Protein AF-A0AAD9PK17-F1 (afdb_monomer)

Organism: NCBI:txid323732

pLDDT: mean 75.95, std 15.43, range [37.47, 93.69]

Sequence (134 aa):
MFKCADKTPYRIPAGTLHLNLNRKNRIVNYQDAITQYRIMLSQSGIEKIANERPERHYPAHHYKRIMKQRMPFLIAENRREAWDRRHTEIKEENKIEKVTSRHLPNILKAVDYYEAWLNNFNETSNKETISDKA

Solvent-accessible surface area (backbone atoms only — not comparable to full-atom values): 8503 Å² total; per-residue (Å²): 134,85,79,78,71,82,78,72,77,86,70,72,75,91,72,79,88,78,84,78,73,92,79,52,104,74,60,88,48,74,68,42,48,51,53,53,49,50,52,50,41,64,71,66,43,53,58,57,57,62,69,71,46,76,78,81,84,70,61,72,68,56,57,53,49,54,50,62,67,45,47,63,57,54,52,52,50,53,50,49,51,53,50,50,45,72,76,67,55,79,53,74,81,75,36,74,92,63,64,49,84,84,50,48,66,62,52,53,53,51,50,55,53,50,52,53,49,52,52,52,51,53,53,53,58,55,50,53,66,51,62,82,72,110

Radius of gyration: 29.73 Å; Cα contacts (8 Å, |Δi|>4): 18; chains: 1; bounding box: 45×62×75 Å

Foldseek 3Di:
DDPDDDPPPPPDPPDDDDDDPPDDPQPPDPVSSVVVVVVVCVVVCVVVVVVPDDDPDDPPVVVVVVCVVCVVVVVVVVVVVVVCCVVVPDDPCNDPVNDDPVCVVVVVVVVVVVVVVVVVVVVVVVVVVVVVVD

Mean predicted aligned error: 17.75 Å

Structure (mmCIF, N/CA/C/O backbone):
data_AF-A0AAD9PK17-F1
#
_entry.id   AF-A0AAD9PK17-F1
#
loop_
_atom_site.group_PDB
_atom_site.id
_atom_site.type_symbol
_atom_site.label_atom_id
_atom_site.label_alt_id
_atom_site.label_comp_id
_atom_site.label_asym_id
_atom_site.label_entity_id
_atom_site.label_seq_id
_atom_site.pdbx_PDB_ins_code
_atom_site.Cartn_x
_atom_site.Cartn_y
_atom_site.Cartn_z
_atom_site.occupancy
_atom_site.B_iso_or_equiv
_atom_site.auth_seq_id
_atom_site.auth_comp_id
_atom_site.auth_asym_id
_atom_site.auth_atom_id
_atom_site.pdbx_PDB_model_num
ATOM 1 N N . MET A 1 1 ? 22.684 22.878 -36.195 1.00 37.47 1 MET A N 1
ATOM 2 C CA . MET A 1 1 ? 22.678 21.532 -36.810 1.00 37.47 1 MET A CA 1
ATOM 3 C C . MET A 1 1 ? 23.003 20.530 -35.705 1.00 37.47 1 MET A C 1
ATOM 5 O O . MET A 1 1 ? 24.156 20.435 -35.304 1.00 37.47 1 MET A O 1
ATOM 9 N N . PHE A 1 2 ? 21.995 19.900 -35.096 1.00 39.81 2 PHE A N 1
ATOM 10 C CA . PHE A 1 2 ? 22.222 18.941 -34.008 1.00 39.81 2 PHE A CA 1
ATOM 11 C C . PHE A 1 2 ? 22.669 17.614 -34.619 1.00 39.81 2 PHE A C 1
ATOM 13 O O . PHE A 1 2 ? 21.915 16.995 -35.366 1.00 39.81 2 PHE A O 1
ATOM 20 N N . LYS A 1 3 ? 23.913 17.209 -34.348 1.00 38.06 3 LYS A N 1
ATOM 21 C CA . LYS A 1 3 ? 24.418 15.897 -34.753 1.00 38.06 3 LYS A CA 1
ATOM 22 C C . LYS A 1 3 ? 23.653 14.836 -33.962 1.00 38.06 3 LYS A C 1
ATOM 24 O O . LYS A 1 3 ? 23.787 14.752 -32.744 1.00 38.06 3 LYS A O 1
ATOM 29 N N . CYS A 1 4 ? 22.824 14.062 -34.654 1.00 43.38 4 CYS A N 1
ATOM 30 C CA . CYS A 1 4 ? 22.235 12.844 -34.119 1.00 43.38 4 CYS A CA 1
ATOM 31 C C . CYS A 1 4 ? 23.382 11.878 -33.816 1.00 43.38 4 CYS A C 1
ATOM 33 O O . CYS A 1 4 ? 23.972 11.332 -34.742 1.00 43.38 4 CYS A O 1
ATOM 35 N N . ALA A 1 5 ? 23.730 11.722 -32.538 1.00 45.88 5 ALA A N 1
ATOM 36 C CA . ALA A 1 5 ? 24.659 10.689 -32.106 1.00 45.88 5 ALA A CA 1
ATOM 37 C C . ALA A 1 5 ? 24.126 9.322 -32.551 1.00 45.88 5 ALA A C 1
ATOM 39 O O . ALA A 1 5 ? 22.931 9.039 -32.396 1.00 45.88 5 ALA A O 1
ATOM 40 N N . ASP A 1 6 ? 25.016 8.519 -33.128 1.00 42.94 6 ASP A N 1
ATOM 41 C CA . ASP A 1 6 ? 24.747 7.174 -33.612 1.00 42.94 6 ASP A CA 1
ATOM 42 C C . ASP A 1 6 ? 23.984 6.376 -32.557 1.00 42.94 6 ASP A C 1
ATOM 44 O O . ASP A 1 6 ? 24.472 6.082 -31.464 1.00 42.94 6 ASP A O 1
ATOM 48 N N . LYS A 1 7 ? 22.730 6.054 -32.880 1.00 45.00 7 LYS A N 1
ATOM 49 C CA . LYS A 1 7 ? 21.889 5.183 -32.069 1.00 45.00 7 LYS A CA 1
ATOM 50 C C . LYS A 1 7 ? 22.406 3.764 -32.250 1.00 45.00 7 LYS A C 1
ATOM 52 O O . LYS A 1 7 ? 21.832 3.002 -33.022 1.00 45.00 7 LYS A O 1
ATOM 57 N N . THR A 1 8 ? 23.449 3.381 -31.523 1.00 47.91 8 THR A N 1
ATOM 58 C CA . THR A 1 8 ? 23.593 1.969 -31.180 1.00 47.91 8 THR A CA 1
ATOM 59 C C . THR A 1 8 ? 22.326 1.599 -30.404 1.00 47.91 8 THR A C 1
ATOM 61 O O . THR A 1 8 ? 22.031 2.202 -29.364 1.00 47.91 8 THR A O 1
ATOM 64 N N . PRO A 1 9 ? 21.474 0.686 -30.906 1.00 44.84 9 PRO A N 1
ATOM 65 C CA . PRO A 1 9 ? 20.417 0.170 -30.068 1.00 44.84 9 PRO A CA 1
ATOM 66 C C . PRO A 1 9 ? 21.139 -0.629 -28.991 1.00 44.84 9 PRO A C 1
ATOM 68 O O . PRO A 1 9 ? 21.621 -1.727 -29.253 1.00 44.84 9 PRO A O 1
ATOM 71 N N . TYR A 1 10 ? 21.256 -0.063 -27.790 1.00 51.47 10 TYR A N 1
ATOM 72 C CA . TYR A 1 10 ? 21.616 -0.804 -26.588 1.00 51.47 10 TYR A CA 1
ATOM 73 C C . TYR A 1 10 ? 20.542 -1.883 -26.386 1.00 51.47 10 TYR A C 1
ATOM 75 O O . TYR A 1 10 ? 19.539 -1.686 -25.693 1.00 51.47 10 TYR A O 1
ATOM 83 N N . ARG A 1 11 ? 20.684 -2.996 -27.107 1.00 46.78 11 ARG A N 1
ATOM 84 C CA . ARG A 1 11 ? 19.829 -4.167 -27.023 1.00 46.78 11 ARG A CA 1
ATOM 85 C C . ARG A 1 11 ? 20.370 -4.954 -25.847 1.00 46.78 11 ARG A C 1
ATOM 87 O O . ARG A 1 11 ? 21.409 -5.595 -25.949 1.00 46.78 11 ARG A O 1
ATOM 94 N N . ILE A 1 12 ? 19.683 -4.834 -24.717 1.00 53.91 12 ILE A N 1
ATOM 95 C CA . ILE A 1 12 ? 19.948 -5.671 -23.551 1.00 53.91 12 ILE A CA 1
ATOM 96 C C . ILE A 1 12 ? 19.823 -7.118 -24.054 1.00 53.91 12 ILE A C 1
ATOM 98 O O . ILE A 1 12 ? 18.799 -7.428 -24.679 1.00 53.91 12 ILE A O 1
ATOM 102 N N . PRO A 1 13 ? 20.820 -7.998 -23.857 1.00 53.28 13 PRO A N 1
ATOM 103 C CA . PRO A 1 13 ? 20.558 -9.418 -24.008 1.00 53.28 13 PRO A CA 1
ATOM 104 C C . PRO A 1 13 ? 19.383 -9.723 -23.079 1.00 53.28 13 PRO A C 1
ATOM 106 O O . PRO A 1 13 ? 19.427 -9.369 -21.904 1.00 53.28 13 PRO A O 1
ATOM 109 N N . ALA A 1 14 ? 18.295 -10.276 -23.612 1.00 53.78 14 ALA A N 1
ATOM 110 C CA . ALA A 1 14 ? 17.113 -10.640 -22.836 1.00 53.78 14 ALA A CA 1
ATOM 111 C C . ALA A 1 14 ? 17.456 -11.833 -21.923 1.00 53.78 14 ALA A C 1
ATOM 113 O O . ALA A 1 14 ? 17.022 -12.955 -22.145 1.00 53.78 14 ALA A O 1
ATOM 114 N N . GLY A 1 15 ? 18.340 -11.605 -20.956 1.00 58.25 15 GLY A N 1
ATOM 115 C CA . GLY A 1 15 ? 18.777 -12.565 -19.967 1.00 58.25 15 GLY A CA 1
ATOM 116 C C . GLY A 1 15 ? 17.899 -12.394 -18.747 1.00 58.25 15 GLY A C 1
ATOM 117 O O . GLY A 1 15 ? 18.120 -11.499 -17.934 1.00 58.25 15 GLY A O 1
ATOM 118 N N . THR A 1 16 ? 16.879 -13.231 -18.629 1.00 65.56 16 THR A N 1
ATOM 119 C CA . THR A 1 16 ? 16.136 -13.365 -17.381 1.00 65.56 16 THR A CA 1
ATOM 120 C C . THR A 1 16 ? 16.993 -14.181 -16.416 1.00 65.56 16 THR A C 1
ATOM 122 O O . THR A 1 16 ? 17.406 -15.297 -16.733 1.00 65.56 16 THR A O 1
ATOM 125 N N . LEU A 1 17 ? 17.303 -13.625 -15.242 1.00 69.56 17 LEU A N 1
ATOM 126 C CA . LEU A 1 17 ? 17.975 -14.382 -14.188 1.00 69.56 17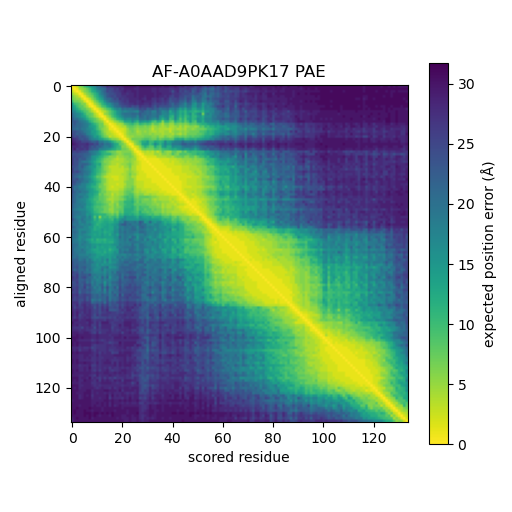 LEU A CA 1
ATOM 127 C C . LEU A 1 17 ? 16.965 -15.334 -13.550 1.00 69.56 17 LEU A C 1
ATOM 129 O O . LEU A 1 17 ? 16.009 -14.901 -12.910 1.00 69.56 17 LEU A O 1
ATOM 133 N N . HIS A 1 18 ? 17.191 -16.634 -13.712 1.00 74.25 18 HIS A N 1
ATOM 134 C CA . HIS A 1 18 ? 16.393 -17.669 -13.068 1.00 74.25 18 HIS A CA 1
ATOM 135 C C . HIS A 1 18 ? 17.179 -18.280 -11.908 1.00 74.25 18 HIS A C 1
ATOM 137 O O . HIS A 1 18 ? 18.221 -18.907 -12.108 1.00 74.25 18 HIS A O 1
ATOM 143 N N . LEU A 1 19 ? 16.671 -18.111 -10.686 1.00 75.88 19 LEU A N 1
ATOM 144 C CA . LEU A 1 19 ? 17.198 -18.803 -9.515 1.00 75.88 19 LEU A CA 1
ATOM 145 C C . LEU A 1 19 ? 16.533 -20.181 -9.417 1.00 75.88 19 LEU A C 1
ATOM 147 O O . LEU A 1 19 ? 15.361 -20.296 -9.067 1.00 75.88 19 LEU A O 1
ATOM 151 N N . ASN A 1 20 ? 17.282 -21.238 -9.728 1.00 73.12 20 ASN A N 1
ATOM 152 C CA . ASN A 1 20 ? 16.802 -22.610 -9.569 1.00 73.12 20 ASN A CA 1
ATOM 153 C C . ASN A 1 20 ? 16.874 -23.032 -8.096 1.00 73.12 20 ASN A C 1
ATOM 155 O O . ASN A 1 20 ? 17.956 -23.314 -7.581 1.00 73.12 20 ASN A O 1
ATOM 159 N N . LEU A 1 21 ? 15.714 -23.114 -7.442 1.00 69.25 21 LEU A N 1
ATOM 160 C CA . LEU A 1 21 ? 15.597 -23.477 -6.023 1.00 69.25 21 LEU A CA 1
ATOM 161 C C . LEU A 1 21 ? 15.745 -24.989 -5.770 1.00 69.25 21 LEU A C 1
ATOM 163 O O . LEU A 1 21 ? 16.177 -25.404 -4.702 1.00 69.25 21 LEU A O 1
ATOM 167 N N . ASN A 1 22 ? 15.472 -25.822 -6.777 1.00 64.12 22 ASN A N 1
ATOM 168 C CA . ASN A 1 22 ? 15.302 -27.270 -6.605 1.00 64.12 22 ASN A CA 1
ATOM 169 C C . ASN A 1 22 ? 16.606 -28.088 -6.484 1.00 64.12 22 ASN A C 1
ATOM 171 O O . ASN A 1 22 ? 16.541 -29.313 -6.499 1.00 64.12 22 ASN A O 1
ATOM 175 N N . ARG A 1 23 ? 17.800 -27.471 -6.442 1.00 55.06 23 ARG A N 1
ATOM 176 C CA . ARG A 1 23 ? 19.075 -28.219 -6.588 1.00 55.06 23 ARG A CA 1
ATOM 177 C C . ARG A 1 23 ? 20.203 -27.885 -5.607 1.00 55.06 23 ARG A C 1
ATOM 179 O O . ARG A 1 23 ? 21.315 -28.368 -5.805 1.00 55.06 23 ARG A O 1
ATOM 186 N N . LYS A 1 24 ? 19.986 -27.088 -4.557 1.00 55.69 24 LYS A N 1
ATOM 187 C CA . LYS A 1 24 ? 21.058 -26.782 -3.590 1.00 55.69 24 LYS A CA 1
ATOM 188 C C . LYS A 1 24 ? 20.553 -26.843 -2.152 1.00 55.69 24 LYS A C 1
ATOM 190 O O . LYS A 1 24 ? 19.686 -26.063 -1.782 1.00 55.69 24 LYS A O 1
ATOM 195 N N . ASN A 1 25 ? 21.210 -27.662 -1.328 1.00 55.84 25 ASN A N 1
ATOM 196 C CA . ASN A 1 25 ? 21.056 -27.771 0.136 1.00 55.84 25 ASN A CA 1
ATOM 197 C C . ASN A 1 25 ? 21.444 -26.479 0.907 1.00 55.84 25 ASN A C 1
ATOM 199 O O . ASN A 1 25 ? 21.949 -26.551 2.020 1.00 55.84 25 ASN A O 1
ATOM 203 N N . ARG A 1 26 ? 21.313 -25.292 0.299 1.00 62.94 26 ARG A N 1
ATOM 204 C CA . ARG A 1 26 ? 21.758 -23.994 0.839 1.00 62.94 26 ARG A CA 1
ATOM 205 C C . ARG A 1 26 ? 20.676 -22.912 0.846 1.00 62.94 26 ARG A C 1
ATOM 207 O O . ARG A 1 26 ? 20.960 -21.808 1.290 1.00 62.94 26 ARG A O 1
ATOM 214 N N . ILE A 1 27 ? 19.482 -23.191 0.326 1.00 68.75 27 ILE A N 1
ATOM 215 C CA . ILE A 1 27 ? 18.350 -22.262 0.381 1.00 68.75 27 ILE A CA 1
ATOM 216 C C . ILE A 1 27 ? 17.297 -22.926 1.256 1.00 68.75 27 ILE A C 1
ATOM 218 O O . ILE A 1 27 ? 16.566 -23.793 0.786 1.00 68.75 27 ILE A O 1
ATOM 222 N N . VAL A 1 28 ? 17.296 -22.573 2.539 1.00 75.00 28 VAL A N 1
ATOM 223 C CA . VAL A 1 28 ? 16.349 -23.121 3.519 1.00 75.00 28 VAL A CA 1
ATOM 224 C C . VAL A 1 28 ? 15.204 -22.132 3.728 1.00 75.00 28 VAL A C 1
ATOM 226 O O . VAL A 1 28 ? 14.054 -22.543 3.828 1.00 75.00 28 VAL A O 1
ATOM 229 N N . ASN A 1 29 ? 15.506 -20.827 3.694 1.00 81.50 29 ASN A N 1
ATOM 230 C CA . ASN A 1 29 ? 14.548 -19.758 3.960 1.00 81.50 29 ASN A CA 1
ATOM 231 C C . ASN A 1 29 ? 14.466 -18.725 2.821 1.00 81.50 29 ASN A C 1
ATOM 233 O O . ASN A 1 29 ? 15.374 -18.578 2.000 1.00 81.50 29 ASN A O 1
ATOM 237 N N . TYR A 1 30 ? 13.387 -17.933 2.817 1.00 81.31 30 TYR A N 1
ATOM 238 C CA . TYR A 1 30 ? 13.165 -16.837 1.859 1.00 81.31 30 TYR A CA 1
ATOM 239 C C . TYR A 1 30 ? 14.337 -15.840 1.805 1.00 81.31 30 TYR A C 1
ATOM 241 O O . TYR A 1 30 ? 14.748 -15.396 0.732 1.00 81.31 30 TYR A O 1
ATOM 249 N N . GLN A 1 31 ? 14.928 -15.544 2.963 1.00 85.25 31 GLN A N 1
ATOM 250 C CA . GLN A 1 31 ? 16.059 -14.627 3.068 1.00 85.25 31 GLN A CA 1
ATOM 251 C C . GLN A 1 31 ? 17.314 -15.150 2.349 1.00 85.25 31 GLN A C 1
ATOM 253 O O . GLN A 1 31 ? 18.052 -14.371 1.737 1.00 85.25 31 GLN A O 1
ATOM 258 N N . ASP A 1 32 ? 17.529 -16.467 2.351 1.00 82.12 32 ASP A N 1
ATOM 259 C CA . ASP A 1 32 ? 18.650 -17.097 1.648 1.00 82.12 32 ASP A CA 1
ATOM 260 C C . ASP A 1 32 ? 18.456 -16.996 0.135 1.00 82.12 32 ASP A C 1
ATOM 262 O O . ASP A 1 32 ? 19.397 -16.681 -0.597 1.00 82.12 32 ASP A O 1
ATOM 266 N N . ALA A 1 33 ? 17.218 -17.190 -0.336 1.00 83.06 33 ALA A N 1
ATOM 267 C CA . ALA A 1 33 ? 16.865 -17.049 -1.745 1.00 83.06 33 ALA A CA 1
ATOM 268 C C . ALA A 1 33 ? 17.115 -15.616 -2.242 1.00 83.06 33 ALA A C 1
ATOM 270 O O . ALA A 1 33 ? 17.732 -15.430 -3.292 1.00 83.06 33 ALA A O 1
ATOM 271 N N . ILE A 1 34 ? 16.720 -14.603 -1.460 1.00 86.00 34 ILE A N 1
ATOM 272 C CA . ILE A 1 34 ? 17.004 -13.194 -1.778 1.00 86.00 34 ILE A CA 1
ATOM 273 C C . ILE A 1 34 ? 18.507 -12.947 -1.844 1.00 86.00 34 ILE A C 1
ATOM 275 O O . ILE A 1 34 ? 18.989 -12.298 -2.772 1.00 86.00 34 ILE A O 1
ATOM 279 N N . THR A 1 35 ? 19.254 -13.443 -0.861 1.00 86.19 35 THR A N 1
ATOM 280 C CA . THR A 1 35 ? 20.698 -13.208 -0.778 1.00 86.19 35 THR A CA 1
ATOM 281 C C . THR A 1 35 ? 21.416 -13.815 -1.982 1.00 86.19 35 THR A C 1
ATOM 283 O O . THR A 1 35 ? 22.221 -13.143 -2.625 1.00 86.19 35 THR A O 1
ATOM 286 N N . GLN A 1 36 ? 21.067 -15.047 -2.359 1.00 84.62 36 GLN A N 1
ATOM 287 C CA . GLN A 1 36 ? 21.603 -15.697 -3.557 1.00 84.62 36 GLN A CA 1
ATOM 288 C C . GLN A 1 36 ? 21.208 -14.963 -4.841 1.00 84.62 36 GLN A C 1
ATOM 290 O O . GLN A 1 36 ? 22.046 -14.764 -5.720 1.00 84.62 36 GLN A O 1
ATOM 295 N N . TYR A 1 37 ? 19.958 -14.507 -4.940 1.00 85.62 37 TYR A N 1
ATOM 296 C CA . TYR A 1 37 ? 19.498 -13.726 -6.085 1.00 85.62 37 TYR A CA 1
ATOM 297 C C . TYR A 1 37 ? 20.268 -12.408 -6.228 1.00 85.62 37 TYR A C 1
ATOM 299 O O . TYR A 1 37 ? 20.687 -12.063 -7.329 1.00 85.62 37 TYR A O 1
ATOM 307 N N . ARG A 1 38 ? 20.520 -11.696 -5.122 1.00 85.00 38 ARG A N 1
ATOM 308 C CA . ARG A 1 38 ? 21.313 -10.456 -5.118 1.00 85.00 38 ARG A CA 1
ATOM 309 C C . ARG A 1 38 ? 22.750 -10.688 -5.574 1.00 85.00 38 ARG A C 1
ATOM 311 O O . ARG A 1 38 ? 23.255 -9.904 -6.367 1.00 85.00 38 ARG A O 1
ATOM 318 N N . ILE A 1 39 ? 23.379 -11.778 -5.134 1.00 85.38 39 ILE A N 1
ATOM 319 C CA . ILE A 1 39 ? 24.726 -12.160 -5.583 1.00 85.38 39 ILE A CA 1
ATOM 320 C C . ILE A 1 39 ? 24.731 -12.456 -7.091 1.00 85.38 39 ILE A C 1
ATOM 322 O O . ILE A 1 39 ? 25.611 -11.990 -7.810 1.00 85.38 39 ILE A O 1
ATOM 326 N N . MET A 1 40 ? 23.736 -13.194 -7.597 1.00 83.44 40 MET A N 1
ATOM 327 C CA . MET A 1 40 ? 23.608 -13.443 -9.039 1.00 83.44 40 MET A CA 1
ATOM 328 C C . MET A 1 40 ? 23.375 -12.147 -9.823 1.00 83.44 40 MET A C 1
ATOM 330 O O . MET A 1 40 ? 23.957 -11.955 -10.890 1.00 83.44 40 MET A O 1
ATOM 334 N N . LEU A 1 41 ? 22.550 -11.244 -9.291 1.00 83.12 41 LEU A N 1
ATOM 335 C CA . LEU A 1 41 ? 22.259 -9.952 -9.898 1.00 83.12 41 LEU A CA 1
ATOM 336 C C . LEU A 1 41 ? 23.519 -9.083 -9.993 1.00 83.12 41 LEU A C 1
ATOM 338 O O . LEU A 1 41 ? 23.814 -8.572 -11.074 1.00 83.12 41 LEU A O 1
ATOM 342 N N . SER A 1 42 ? 24.302 -8.987 -8.917 1.00 81.00 42 SER A N 1
ATOM 343 C CA . SER A 1 42 ? 25.540 -8.204 -8.908 1.00 81.00 42 SER A CA 1
ATOM 344 C C . SER A 1 42 ? 26.593 -8.789 -9.855 1.00 81.00 42 SER A C 1
ATOM 346 O O . SER A 1 42 ? 27.267 -8.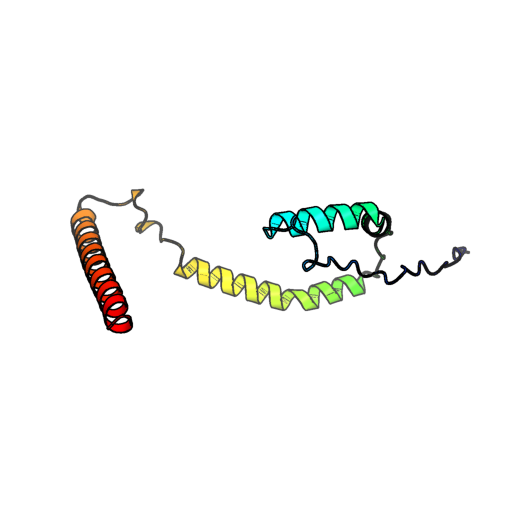047 -10.566 1.00 81.00 42 SER A O 1
ATOM 348 N N . GLN A 1 43 ? 26.701 -10.120 -9.930 1.00 82.75 43 GLN A N 1
ATOM 3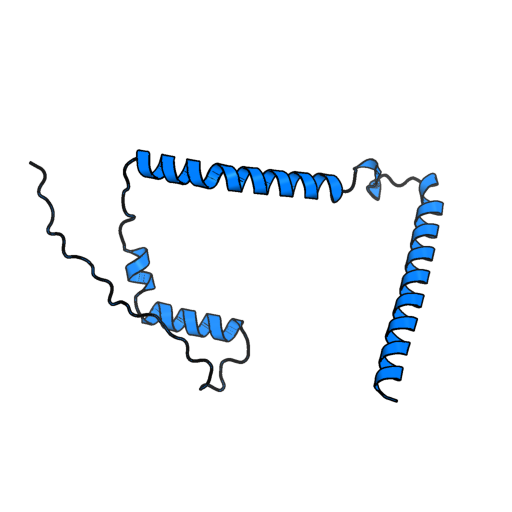49 C CA . GLN A 1 43 ? 27.620 -10.816 -10.841 1.00 82.75 43 GLN A CA 1
ATOM 350 C C . GLN A 1 43 ? 27.214 -10.701 -12.314 1.00 82.75 43 GLN A C 1
ATOM 352 O O . GLN A 1 43 ? 28.074 -10.677 -13.189 1.00 82.75 43 GLN A O 1
ATOM 357 N N . SER A 1 44 ? 25.914 -10.612 -12.601 1.00 79.94 44 SER A N 1
ATOM 358 C CA . SER A 1 44 ? 25.405 -10.512 -13.973 1.00 79.94 44 SER A CA 1
ATOM 359 C C . SER A 1 44 ? 25.728 -9.180 -14.661 1.00 79.94 44 SER A C 1
ATOM 361 O O . SER A 1 44 ? 25.579 -9.068 -15.876 1.00 79.94 44 SER A O 1
ATOM 363 N N . GLY A 1 45 ? 26.102 -8.145 -13.897 1.00 72.75 45 GLY A N 1
ATOM 364 C CA . GLY A 1 45 ? 26.293 -6.785 -14.406 1.00 72.75 45 GLY A CA 1
ATOM 365 C C . GLY A 1 45 ? 24.998 -6.075 -14.831 1.00 72.75 45 GLY A C 1
ATOM 366 O O . GLY A 1 45 ? 25.050 -4.907 -15.215 1.00 72.75 45 GLY A O 1
ATOM 367 N N . ILE A 1 46 ? 23.834 -6.734 -14.730 1.00 77.69 46 ILE A N 1
ATOM 368 C CA . ILE A 1 46 ? 22.522 -6.175 -15.099 1.00 77.69 46 ILE A CA 1
ATOM 369 C C . ILE A 1 46 ? 22.194 -4.947 -14.251 1.00 77.69 46 ILE A C 1
ATOM 371 O O . ILE A 1 46 ? 21.70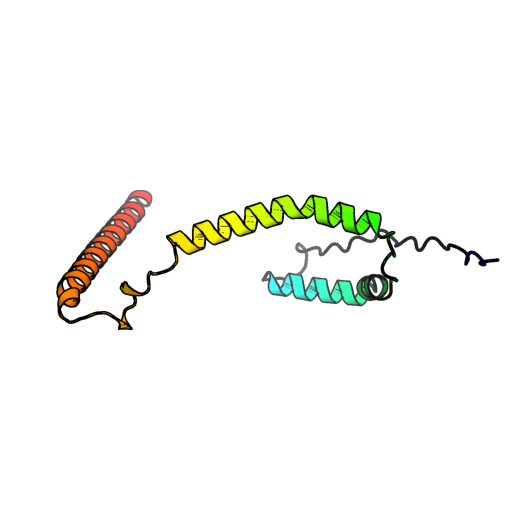0 -3.955 -14.779 1.00 77.69 46 ILE A O 1
ATOM 375 N N . GLU A 1 47 ? 22.500 -4.989 -12.955 1.00 75.94 47 GLU A N 1
ATOM 376 C CA . GLU A 1 47 ? 22.272 -3.869 -12.039 1.00 75.94 47 GLU A CA 1
ATOM 377 C C . GLU A 1 47 ? 23.078 -2.631 -12.448 1.00 75.94 47 GLU A C 1
ATOM 379 O O . GLU A 1 47 ? 22.540 -1.529 -12.519 1.00 75.94 47 GLU A O 1
ATOM 384 N N . LYS A 1 48 ? 24.346 -2.824 -12.827 1.00 72.56 48 LYS A N 1
ATOM 385 C CA . LYS A 1 48 ? 25.208 -1.752 -13.327 1.00 72.56 48 LYS A CA 1
ATOM 386 C C . LYS A 1 48 ? 24.668 -1.164 -14.636 1.00 72.56 48 LYS A C 1
ATOM 388 O O . LYS A 1 48 ? 24.540 0.049 -14.743 1.00 72.56 48 LYS A O 1
ATOM 393 N N . ILE A 1 49 ? 24.248 -2.010 -15.581 1.00 73.12 49 ILE A N 1
ATOM 394 C CA . ILE A 1 49 ? 23.640 -1.577 -16.853 1.00 73.12 49 ILE A CA 1
ATOM 395 C C . ILE A 1 49 ? 22.319 -0.822 -16.629 1.00 73.12 49 ILE A C 1
ATOM 397 O O . ILE A 1 49 ? 22.032 0.146 -17.333 1.00 73.12 49 ILE A O 1
ATOM 401 N N . ALA A 1 50 ? 21.495 -1.263 -15.676 1.00 71.44 50 ALA A N 1
ATOM 402 C CA . ALA A 1 50 ? 20.239 -0.603 -15.338 1.00 71.44 50 ALA A CA 1
ATOM 403 C C . ALA A 1 50 ? 20.472 0.773 -14.697 1.00 71.44 50 ALA A C 1
ATOM 405 O O . ALA A 1 50 ? 19.781 1.723 -15.060 1.00 71.44 50 ALA A O 1
ATOM 406 N N . ASN A 1 51 ? 21.462 0.881 -13.805 1.00 73.62 51 ASN A N 1
ATOM 407 C CA . ASN A 1 51 ? 21.784 2.108 -13.074 1.00 73.62 51 ASN A CA 1
ATOM 408 C C . ASN A 1 51 ? 22.547 3.139 -13.922 1.00 73.62 51 ASN A C 1
ATOM 410 O O . ASN A 1 51 ? 22.329 4.336 -13.769 1.00 73.62 51 ASN A O 1
ATOM 414 N N . GLU A 1 52 ? 23.421 2.701 -14.833 1.00 75.25 52 GLU A N 1
ATOM 415 C CA . GLU A 1 52 ? 24.176 3.584 -15.742 1.00 75.25 52 GLU A CA 1
ATOM 416 C C . GLU A 1 52 ? 23.341 4.062 -16.939 1.00 75.25 52 GLU A C 1
ATOM 418 O O . GLU A 1 52 ? 23.772 4.916 -17.719 1.00 75.25 52 GLU A O 1
ATOM 423 N N . ARG A 1 53 ? 22.130 3.518 -17.114 1.00 65.12 53 ARG A N 1
ATOM 424 C CA . ARG A 1 53 ? 21.251 3.914 -18.206 1.00 65.12 53 ARG A CA 1
ATOM 425 C C . ARG A 1 53 ? 20.786 5.357 -17.989 1.00 65.12 53 ARG A C 1
ATOM 427 O O . ARG A 1 53 ? 20.169 5.637 -16.963 1.00 65.12 53 ARG A O 1
ATOM 434 N N . PRO A 1 54 ? 20.952 6.255 -18.977 1.00 70.75 54 PRO A N 1
ATOM 435 C CA . PRO A 1 54 ? 20.332 7.566 -18.894 1.00 70.75 54 PRO A CA 1
ATOM 436 C C . PRO A 1 54 ? 18.816 7.387 -18.808 1.00 70.75 54 PRO A C 1
ATOM 438 O O . PRO A 1 54 ? 18.211 6.668 -19.618 1.00 70.75 54 PRO A O 1
ATOM 441 N N . GLU A 1 55 ? 18.208 8.030 -17.813 1.00 70.44 55 GLU A N 1
ATOM 442 C CA . GLU A 1 55 ? 16.760 8.055 -17.677 1.00 70.44 55 GLU A CA 1
ATOM 443 C C . GLU A 1 55 ? 16.165 8.565 -18.996 1.00 70.44 55 GLU A C 1
ATOM 445 O O . GLU A 1 55 ? 16.602 9.576 -19.554 1.00 70.44 55 GLU A O 1
ATOM 450 N N . ARG A 1 56 ? 15.217 7.813 -19.570 1.00 72.38 56 ARG A N 1
ATOM 451 C CA . ARG A 1 56 ? 14.605 8.211 -20.841 1.00 72.38 56 ARG A CA 1
ATOM 452 C C . ARG A 1 56 ? 13.891 9.538 -20.618 1.00 72.38 56 ARG A C 1
ATOM 454 O O . ARG A 1 56 ? 12.887 9.582 -19.912 1.00 72.38 56 ARG A O 1
ATOM 461 N N . HIS A 1 57 ? 14.387 10.601 -21.245 1.00 77.94 57 HIS A N 1
ATOM 462 C CA . HIS A 1 57 ? 13.699 11.881 -21.217 1.00 77.94 57 HIS A CA 1
ATOM 463 C C . HIS A 1 57 ? 12.425 11.775 -22.054 1.00 77.94 57 HIS A C 1
ATOM 465 O O . HIS A 1 57 ? 12.479 11.593 -23.274 1.00 77.94 57 HIS A O 1
ATO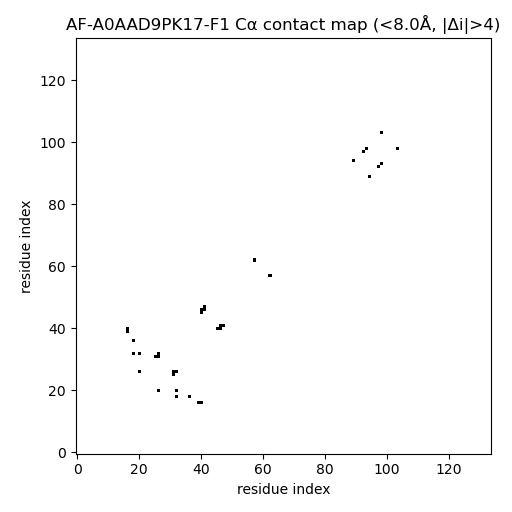M 471 N N . TYR A 1 58 ? 11.274 11.863 -21.394 1.00 82.38 58 TYR A N 1
ATOM 472 C CA . TYR A 1 58 ? 9.993 11.940 -22.077 1.00 82.38 58 TYR A CA 1
ATOM 473 C C . TYR A 1 58 ? 9.561 13.404 -22.220 1.00 82.38 58 TYR A C 1
ATOM 475 O O . TYR A 1 58 ? 9.886 14.239 -21.380 1.00 82.38 58 TYR A O 1
ATOM 483 N N . PRO A 1 59 ? 8.792 13.756 -23.257 1.00 88.31 59 PRO A N 1
ATOM 484 C CA . PRO A 1 59 ? 8.217 15.091 -23.353 1.00 88.31 59 PRO A CA 1
ATOM 485 C C . PRO A 1 59 ? 7.278 15.403 -22.177 1.00 88.31 59 PRO A C 1
ATOM 487 O O . PRO A 1 59 ? 6.581 14.521 -21.673 1.00 88.31 59 PRO A O 1
ATOM 490 N N . ALA A 1 60 ? 7.150 16.681 -21.807 1.00 86.19 60 ALA A N 1
ATOM 491 C CA . ALA A 1 60 ? 6.325 17.125 -20.674 1.00 86.19 60 ALA A CA 1
ATOM 492 C C . ALA A 1 60 ? 4.870 16.601 -20.692 1.00 86.19 60 ALA A C 1
ATOM 494 O O . ALA A 1 60 ? 4.287 16.308 -19.647 1.00 86.19 60 ALA A O 1
ATOM 495 N N . HIS A 1 61 ? 4.266 16.449 -21.875 1.00 92.38 61 HIS A N 1
ATOM 496 C CA . HIS A 1 61 ? 2.898 15.940 -22.011 1.00 92.38 61 HIS A CA 1
ATOM 497 C C . HIS A 1 61 ? 2.757 14.462 -21.607 1.00 92.38 61 HIS A C 1
ATOM 499 O O . HIS A 1 61 ? 1.692 14.055 -21.142 1.00 92.38 61 HIS A O 1
ATOM 505 N N . HIS A 1 62 ? 3.822 13.666 -21.740 1.00 92.75 62 HIS A N 1
ATOM 506 C CA . HIS A 1 62 ? 3.835 12.263 -21.340 1.00 92.75 62 HIS A CA 1
ATOM 507 C C . HIS A 1 62 ? 3.711 12.129 -19.819 1.00 92.75 62 HIS A C 1
ATOM 509 O O . HIS A 1 62 ? 2.823 11.431 -19.329 1.00 92.75 62 HIS A O 1
ATOM 515 N N . TYR A 1 63 ? 4.514 12.889 -19.068 1.00 85.62 63 TYR A N 1
ATOM 516 C CA . TYR A 1 63 ? 4.431 12.926 -17.606 1.00 85.62 63 TYR A CA 1
ATOM 517 C C . TYR A 1 63 ? 3.062 13.418 -17.125 1.00 85.62 63 TYR A C 1
ATOM 519 O O . TYR A 1 63 ? 2.457 12.799 -16.250 1.00 85.62 63 TYR A O 1
ATOM 527 N N . LYS A 1 64 ? 2.513 14.471 -17.753 1.00 90.06 64 LYS A N 1
ATOM 528 C CA . LYS A 1 64 ? 1.154 14.957 -17.450 1.00 90.06 64 LYS A CA 1
ATOM 529 C C . LYS A 1 64 ? 0.097 13.866 -17.637 1.00 90.06 64 LYS A C 1
ATOM 531 O O . LYS A 1 64 ? -0.821 13.762 -16.827 1.00 90.06 64 LYS A O 1
ATOM 536 N N . ARG A 1 65 ? 0.213 13.050 -18.689 1.00 91.25 65 ARG A N 1
ATOM 537 C CA . ARG A 1 65 ? -0.709 11.936 -18.945 1.00 91.25 65 ARG A CA 1
ATOM 538 C C . ARG A 1 65 ? -0.594 10.846 -17.880 1.00 91.25 65 ARG A C 1
ATOM 540 O O . ARG A 1 65 ? -1.627 10.429 -17.366 1.00 91.25 65 ARG A O 1
ATOM 547 N N . ILE A 1 66 ? 0.623 10.431 -17.519 1.00 89.56 66 ILE A N 1
ATOM 548 C CA . ILE A 1 66 ? 0.850 9.431 -16.460 1.00 89.56 66 ILE A CA 1
ATOM 549 C C . ILE A 1 66 ? 0.256 9.910 -15.134 1.00 89.56 66 ILE A C 1
ATOM 551 O O . ILE A 1 66 ? -0.472 9.164 -14.483 1.00 89.56 66 ILE A O 1
ATOM 555 N N . MET A 1 67 ? 0.514 11.166 -14.762 1.00 87.31 67 MET A N 1
ATOM 556 C CA . MET A 1 67 ? -0.050 11.771 -13.554 1.00 87.31 67 MET A CA 1
ATOM 557 C C . MET A 1 67 ? -1.580 11.705 -13.583 1.00 87.31 67 MET A C 1
ATOM 559 O O . MET A 1 67 ? -2.181 11.1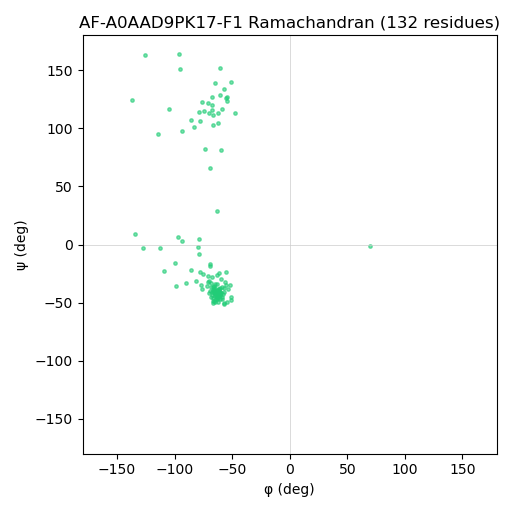47 -12.673 1.00 87.31 67 MET A O 1
ATOM 563 N N . LYS A 1 68 ? -2.220 12.158 -14.672 1.00 91.94 68 LYS A N 1
ATOM 564 C CA . LYS A 1 68 ? -3.685 12.093 -14.828 1.00 91.94 68 LYS A CA 1
ATOM 565 C C . LYS A 1 68 ? -4.247 10.675 -14.718 1.00 91.94 68 LYS A C 1
ATOM 567 O O . LYS A 1 68 ? -5.321 10.508 -14.158 1.00 91.94 68 LYS A O 1
ATOM 572 N N . GLN A 1 69 ? -3.543 9.672 -15.236 1.00 92.25 69 GLN A N 1
ATOM 573 C CA . GLN A 1 69 ? -3.966 8.272 -15.137 1.00 92.25 69 GLN A CA 1
ATOM 574 C C . GLN A 1 69 ? -3.846 7.724 -13.710 1.00 92.25 69 GLN A C 1
ATOM 576 O O . GLN A 1 69 ? -4.659 6.895 -13.318 1.00 92.25 69 GLN A O 1
ATOM 581 N N . ARG A 1 70 ? -2.864 8.189 -12.928 1.00 92.12 70 ARG A N 1
ATOM 582 C CA . ARG A 1 70 ? -2.652 7.763 -11.536 1.00 92.12 70 ARG A CA 1
ATOM 583 C C . ARG A 1 70 ? -3.556 8.476 -10.532 1.00 92.12 70 ARG A C 1
ATOM 585 O O . ARG A 1 70 ? -3.936 7.870 -9.536 1.00 92.12 70 ARG A O 1
ATOM 592 N N . MET A 1 71 ? -3.927 9.730 -10.797 1.00 91.69 71 MET A N 1
ATOM 593 C CA . MET A 1 71 ? -4.715 10.554 -9.869 1.00 91.69 71 MET A CA 1
ATOM 594 C C . MET A 1 71 ? -5.996 9.877 -9.340 1.00 91.69 71 MET A C 1
ATOM 596 O O . MET A 1 71 ? -6.209 9.933 -8.131 1.00 91.69 71 MET A O 1
ATOM 600 N N . PRO A 1 72 ? -6.838 9.211 -10.157 1.00 92.06 72 PRO A N 1
ATOM 601 C CA . PRO A 1 72 ? -8.050 8.562 -9.652 1.00 92.06 72 PRO A CA 1
ATOM 602 C C . PRO A 1 72 ? -7.769 7.458 -8.627 1.00 92.06 72 PRO A C 1
ATOM 604 O O . PRO A 1 72 ? -8.498 7.345 -7.644 1.00 92.06 72 PRO A O 1
ATOM 607 N N . PHE A 1 73 ? -6.701 6.680 -8.828 1.00 91.44 73 PHE A N 1
ATOM 608 C CA . PHE A 1 73 ? -6.306 5.611 -7.911 1.00 91.44 73 PHE A CA 1
ATOM 609 C C . PHE A 1 73 ? -5.816 6.177 -6.581 1.00 91.44 73 PHE A C 1
ATOM 611 O O . PHE A 1 73 ? -6.285 5.742 -5.536 1.00 91.44 73 PHE A O 1
ATOM 618 N N . LEU A 1 74 ? -4.972 7.213 -6.626 1.00 91.69 74 LEU A N 1
ATOM 619 C CA . LEU A 1 74 ? -4.499 7.908 -5.423 1.00 91.69 74 LEU A CA 1
ATOM 620 C C . LEU A 1 74 ? -5.659 8.522 -4.627 1.00 91.69 74 LEU A C 1
ATOM 622 O O . LEU A 1 74 ? -5.700 8.439 -3.406 1.00 91.69 74 LEU A O 1
ATOM 626 N N . ILE A 1 75 ? -6.644 9.111 -5.312 1.00 92.31 75 ILE A N 1
ATOM 627 C CA . ILE A 1 75 ? -7.839 9.657 -4.656 1.00 92.31 75 ILE A CA 1
ATOM 628 C C . ILE A 1 75 ? -8.657 8.540 -3.996 1.00 92.31 75 ILE A C 1
ATOM 630 O O . ILE A 1 75 ? -9.154 8.723 -2.886 1.00 92.31 75 ILE A O 1
ATOM 634 N N . ALA A 1 76 ? -8.826 7.400 -4.667 1.00 93.56 76 ALA A N 1
ATOM 635 C CA . ALA A 1 76 ? -9.561 6.264 -4.119 1.00 93.56 76 ALA A CA 1
ATOM 636 C C . ALA A 1 76 ? -8.857 5.659 -2.893 1.00 93.56 76 ALA A C 1
ATOM 638 O O . ALA A 1 76 ? -9.518 5.371 -1.897 1.00 93.56 76 ALA A O 1
ATOM 639 N N . GLU A 1 77 ? -7.534 5.521 -2.950 1.00 93.69 77 GLU A N 1
ATOM 640 C CA . GLU A 1 77 ? -6.699 5.040 -1.849 1.00 93.69 77 GLU A CA 1
ATOM 641 C C . GLU A 1 77 ? -6.777 5.982 -0.643 1.00 93.69 77 GLU A C 1
ATOM 643 O O . GLU A 1 77 ? -7.160 5.547 0.439 1.00 93.69 77 GLU A O 1
ATOM 648 N N . ASN A 1 78 ? -6.593 7.289 -0.851 1.00 93.50 78 ASN A N 1
ATOM 649 C CA . AS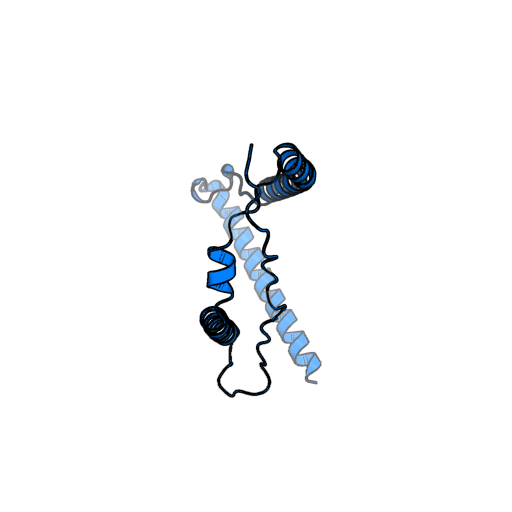N A 1 78 ? -6.729 8.290 0.211 1.00 93.50 78 ASN A CA 1
ATOM 650 C C . ASN A 1 78 ? -8.128 8.293 0.845 1.00 93.50 78 ASN A C 1
ATOM 652 O O . ASN A 1 78 ? -8.270 8.505 2.047 1.00 93.50 78 ASN A O 1
ATOM 656 N N . ARG A 1 79 ? -9.187 8.075 0.053 1.00 93.31 79 ARG A N 1
ATOM 657 C CA . ARG A 1 79 ? -10.558 7.963 0.583 1.00 93.31 79 ARG A CA 1
ATOM 658 C C . ARG A 1 79 ? -10.726 6.728 1.455 1.00 93.31 79 ARG A C 1
ATOM 660 O O . ARG A 1 79 ? -11.405 6.817 2.474 1.00 93.31 79 ARG A O 1
ATOM 667 N N . ARG A 1 80 ? -10.135 5.602 1.053 1.00 91.69 80 ARG A N 1
ATOM 668 C CA . ARG A 1 80 ? -10.154 4.366 1.834 1.00 91.69 80 ARG A CA 1
ATOM 669 C C . ARG A 1 80 ? -9.389 4.552 3.138 1.00 91.69 80 ARG A C 1
ATOM 671 O O . ARG A 1 80 ? -9.969 4.335 4.189 1.00 91.69 80 ARG A O 1
ATOM 678 N N . GLU A 1 81 ? -8.175 5.089 3.078 1.00 92.31 81 GLU A N 1
ATOM 679 C CA . GLU A 1 81 ? -7.368 5.361 4.268 1.00 92.31 81 GLU A CA 1
ATOM 680 C C . GLU A 1 81 ? -8.069 6.338 5.225 1.00 92.31 81 GLU A C 1
ATOM 682 O O . GLU A 1 81 ? -8.088 6.131 6.434 1.00 92.31 81 GLU A O 1
ATOM 687 N N . ALA A 1 82 ? -8.710 7.388 4.702 1.00 90.69 82 ALA A N 1
ATOM 688 C CA . ALA A 1 82 ? -9.485 8.316 5.522 1.00 90.69 82 ALA A CA 1
ATOM 689 C C . ALA A 1 82 ? -10.717 7.653 6.158 1.00 90.69 82 ALA A C 1
ATOM 691 O O . ALA A 1 82 ? -11.093 8.004 7.277 1.00 90.69 82 ALA A O 1
ATOM 692 N N . TRP A 1 83 ? -11.365 6.722 5.451 1.00 93.50 83 TRP A N 1
ATOM 693 C CA . TRP A 1 83 ? -12.465 5.937 6.001 1.00 93.50 83 TRP A CA 1
ATOM 694 C C . TRP A 1 83 ? -11.954 5.013 7.107 1.00 93.50 83 TRP A C 1
ATOM 696 O O . TRP A 1 83 ? -12.483 5.080 8.214 1.00 93.50 83 TRP A O 1
ATOM 706 N N . ASP A 1 84 ? -10.889 4.252 6.854 1.00 90.38 84 ASP A N 1
ATOM 707 C CA . ASP A 1 84 ? -10.268 3.363 7.836 1.00 90.38 84 ASP A CA 1
ATOM 708 C C . ASP A 1 84 ? -9.856 4.152 9.076 1.00 90.38 84 ASP A C 1
ATOM 710 O O . ASP A 1 84 ? -10.264 3.814 10.184 1.00 90.38 84 ASP A O 1
ATOM 714 N N . ARG A 1 85 ? -9.146 5.272 8.902 1.00 86.44 85 ARG A N 1
ATOM 715 C CA . ARG A 1 85 ? -8.738 6.154 9.999 1.00 86.44 85 ARG A CA 1
ATOM 716 C C . ARG A 1 85 ? -9.936 6.601 10.832 1.00 86.44 85 ARG A C 1
ATOM 718 O O . ARG A 1 85 ? -9.931 6.410 12.034 1.00 86.44 85 ARG A O 1
ATOM 725 N N . ARG A 1 86 ? -11.016 7.096 10.222 1.00 84.38 86 ARG A N 1
ATOM 726 C CA . ARG A 1 86 ? -12.214 7.531 10.973 1.00 84.38 86 ARG A CA 1
ATOM 727 C C . ARG A 1 86 ? -12.866 6.429 11.811 1.00 84.38 86 ARG A C 1
ATOM 729 O O . ARG A 1 86 ? -13.506 6.752 12.807 1.00 84.38 86 ARG 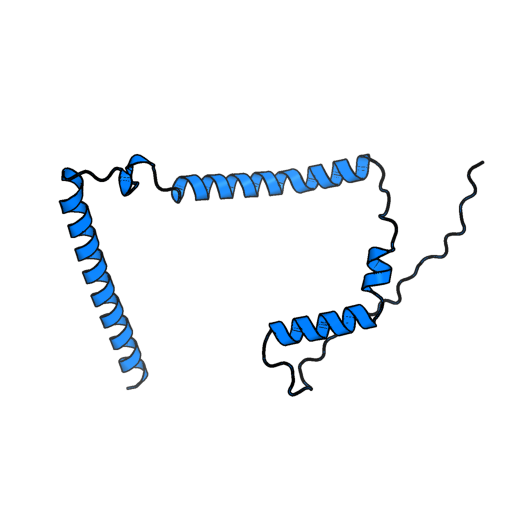A O 1
ATOM 736 N N . HIS A 1 87 ? -12.753 5.170 11.392 1.00 84.19 87 HIS A N 1
ATOM 737 C CA . HIS A 1 87 ? -13.395 4.036 12.064 1.00 84.19 87 HIS A CA 1
ATOM 738 C C . HIS A 1 87 ? -12.449 3.259 12.986 1.00 84.19 87 HIS A C 1
ATOM 740 O O . HIS A 1 87 ? -12.920 2.498 13.826 1.00 84.19 87 HIS A O 1
ATOM 746 N N . THR A 1 88 ? -11.138 3.450 12.851 1.00 82.12 88 THR A N 1
ATOM 747 C CA . THR A 1 88 ? -10.114 2.772 13.660 1.00 82.12 88 THR A CA 1
ATOM 748 C C . THR A 1 88 ? -9.427 3.705 14.651 1.00 82.12 88 THR A C 1
ATOM 750 O O . THR A 1 88 ? -8.898 3.247 15.662 1.00 82.12 88 THR A O 1
ATOM 753 N N . GLU A 1 89 ? -9.442 5.014 14.403 1.00 82.25 89 GLU A N 1
ATOM 754 C CA . GLU A 1 89 ? -8.810 5.998 15.268 1.00 82.25 89 GLU A CA 1
ATOM 755 C C . GLU A 1 89 ? -9.596 6.131 16.573 1.00 82.25 89 GLU A C 1
ATOM 757 O O . GLU A 1 89 ? -10.794 6.431 16.609 1.00 82.25 89 GLU A O 1
ATOM 762 N N . ILE A 1 90 ? -8.898 5.882 17.679 1.00 76.25 90 ILE A N 1
ATOM 763 C CA . ILE A 1 90 ? -9.458 6.008 19.017 1.00 76.25 90 ILE A CA 1
ATOM 764 C C . ILE A 1 90 ? -9.734 7.492 19.255 1.00 76.25 90 ILE A C 1
ATOM 766 O O . ILE A 1 90 ? -8.809 8.306 19.312 1.00 76.25 90 ILE A O 1
ATOM 770 N N . LYS A 1 91 ? -11.015 7.847 19.413 1.00 79.56 91 LYS A N 1
ATOM 771 C CA . LYS A 1 91 ? -11.421 9.204 19.800 1.00 79.56 91 LYS A CA 1
ATOM 772 C C . LYS A 1 91 ? -10.639 9.638 21.033 1.00 79.56 91 LYS A C 1
ATOM 774 O O . LYS A 1 91 ? -10.479 8.857 21.967 1.00 79.56 91 LYS A O 1
ATOM 779 N N . GLU A 1 92 ? -10.210 10.895 21.078 1.00 76.12 92 GLU A N 1
ATOM 780 C CA . GLU A 1 92 ? -9.398 11.385 22.195 1.00 76.12 92 GLU A CA 1
ATOM 781 C C . GLU A 1 92 ? -10.043 11.194 23.570 1.00 76.12 92 GLU A C 1
ATOM 783 O O . GLU A 1 92 ? -9.338 11.016 24.557 1.00 76.12 92 GLU A O 1
ATOM 788 N N . GLU A 1 93 ? -11.370 11.255 23.635 1.00 75.62 93 GLU A N 1
ATOM 789 C CA . GLU A 1 93 ? -12.172 11.041 24.844 1.00 75.62 93 GLU A CA 1
ATOM 790 C C . GLU A 1 93 ? -12.031 9.618 25.403 1.00 75.62 93 GLU A C 1
ATOM 792 O O . GLU A 1 93 ? -12.154 9.414 26.606 1.00 75.62 93 GLU A O 1
ATOM 797 N N . ASN A 1 94 ? -11.714 8.651 24.538 1.00 71.06 94 ASN A N 1
ATOM 798 C CA . ASN A 1 94 ? -11.535 7.242 24.877 1.00 71.06 94 ASN A CA 1
ATOM 799 C C . ASN A 1 94 ? -10.067 6.883 25.168 1.00 71.06 94 ASN A C 1
ATOM 801 O O . ASN A 1 94 ? -9.756 5.712 25.384 1.00 71.06 94 ASN A O 1
ATOM 805 N N . LYS A 1 95 ? -9.143 7.856 25.153 1.00 78.44 95 LYS A N 1
ATOM 806 C CA . LYS A 1 95 ? -7.747 7.620 25.548 1.00 78.44 95 LYS A CA 1
ATOM 807 C C . LYS A 1 95 ? -7.689 7.245 27.031 1.00 78.44 95 LYS A C 1
ATOM 809 O O . LYS A 1 95 ? -8.332 7.887 27.860 1.00 78.44 95 LYS A O 1
ATOM 814 N N . ILE A 1 96 ? -6.850 6.262 27.367 1.00 75.94 96 ILE A N 1
ATOM 815 C CA . ILE A 1 96 ? -6.640 5.794 28.751 1.00 75.94 96 ILE A CA 1
ATOM 816 C C . ILE A 1 96 ? -6.239 6.946 29.686 1.00 75.94 96 ILE A C 1
ATOM 818 O O . ILE A 1 96 ? -6.683 7.000 30.826 1.00 75.94 96 ILE A O 1
ATOM 822 N N . GLU A 1 97 ? -5.481 7.921 29.183 1.00 80.44 97 GLU A N 1
ATOM 823 C CA . GLU A 1 97 ? -5.058 9.112 29.933 1.00 80.44 97 GLU A CA 1
ATOM 824 C C . GLU A 1 97 ? -6.227 9.984 30.426 1.00 80.44 97 GLU A C 1
ATOM 826 O O . GLU A 1 97 ? -6.084 10.701 31.412 1.00 80.44 97 GLU A O 1
ATOM 831 N N . LYS A 1 98 ? -7.392 9.926 29.763 1.00 79.38 98 LYS A N 1
ATOM 832 C CA . LYS A 1 98 ? -8.604 10.672 30.143 1.00 79.38 98 LYS A CA 1
ATOM 833 C C . LYS A 1 98 ? -9.592 9.828 30.962 1.00 79.38 98 LYS A C 1
ATOM 835 O O . LYS A 1 98 ? -10.706 10.276 31.247 1.00 79.38 98 LYS A O 1
ATOM 840 N N . VAL A 1 99 ? -9.217 8.608 31.355 1.00 80.19 99 VAL A N 1
ATOM 841 C CA . VAL A 1 99 ? -10.058 7.740 32.187 1.00 80.19 99 VAL A CA 1
ATOM 842 C C . VAL A 1 99 ? -10.185 8.348 33.581 1.00 80.19 99 VAL A C 1
ATOM 844 O O . VAL A 1 99 ? -9.207 8.542 34.296 1.00 80.19 99 VAL A O 1
ATOM 847 N N . THR A 1 100 ? -11.421 8.638 33.982 1.00 81.62 100 THR A N 1
ATOM 848 C CA . THR A 1 100 ? -11.739 9.081 35.342 1.00 81.62 100 THR A CA 1
ATOM 849 C C . THR A 1 100 ? -12.189 7.895 36.189 1.00 81.62 100 THR A C 1
ATOM 851 O O . THR A 1 100 ? -12.604 6.857 35.666 1.00 81.62 100 THR A O 1
ATOM 854 N N . SER A 1 101 ? -12.196 8.064 37.512 1.00 83.94 101 SER A N 1
ATOM 855 C CA . SER A 1 101 ? -12.689 7.053 38.458 1.00 83.94 101 SER A CA 1
ATOM 856 C C . SER A 1 101 ? -14.131 6.602 38.187 1.00 83.94 101 SER A C 1
ATOM 858 O O . SER A 1 101 ? -14.492 5.479 38.523 1.00 83.94 101 SER A O 1
ATOM 860 N N . ARG A 1 102 ? -14.949 7.429 37.519 1.00 84.81 102 ARG A N 1
ATOM 861 C CA . ARG A 1 102 ? -16.321 7.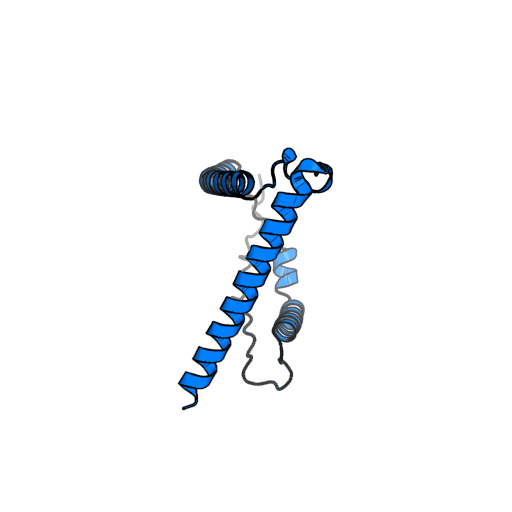078 37.113 1.00 84.81 102 ARG A CA 1
ATOM 862 C C . ARG A 1 102 ? -16.378 6.053 35.977 1.00 84.81 102 ARG A C 1
ATOM 864 O O . ARG A 1 102 ? -17.360 5.329 35.877 1.00 84.81 102 ARG A O 1
ATOM 871 N N . HIS A 1 103 ? -15.355 5.993 35.125 1.00 81.75 103 HIS A N 1
ATOM 872 C CA . HIS A 1 103 ? -15.300 5.070 33.986 1.00 81.75 103 HIS A CA 1
ATOM 873 C C . HIS A 1 103 ? -14.750 3.687 34.374 1.00 81.75 103 HIS A C 1
ATOM 875 O O . HIS A 1 103 ? -15.051 2.704 33.699 1.00 81.75 103 HIS A O 1
ATOM 881 N N . LEU A 1 104 ? -13.994 3.599 35.477 1.00 83.25 104 LEU A N 1
ATOM 882 C CA . LEU A 1 104 ? -13.342 2.373 35.954 1.00 83.25 104 LEU A CA 1
ATOM 883 C C . LEU A 1 104 ? -14.286 1.159 36.065 1.00 83.25 104 LEU A C 1
ATOM 885 O O . LEU A 1 104 ? -13.929 0.104 35.545 1.00 83.25 104 LEU A O 1
ATOM 889 N N . PRO A 1 105 ? -15.488 1.271 36.672 1.00 88.94 105 PRO A N 1
ATOM 890 C CA . PRO A 1 105 ? -16.375 0.119 36.847 1.00 88.94 105 PRO A CA 1
ATOM 891 C C . PRO A 1 105 ? -16.817 -0.506 35.519 1.00 88.94 105 PRO A C 1
ATOM 893 O O . PRO A 1 105 ? -16.878 -1.726 35.393 1.00 88.94 105 PRO A O 1
ATOM 896 N N . ASN A 1 106 ? -17.085 0.324 34.508 1.00 84.56 106 ASN A N 1
ATOM 897 C CA . ASN A 1 106 ? -17.489 -0.153 33.186 1.00 84.56 106 ASN A CA 1
ATOM 898 C C . ASN A 1 106 ? -16.320 -0.794 32.432 1.00 84.56 106 ASN A C 1
ATOM 900 O O . ASN A 1 106 ? -16.528 -1.771 31.719 1.00 84.56 106 ASN A O 1
ATOM 904 N N . ILE A 1 107 ? -15.104 -0.264 32.604 1.00 84.50 107 ILE A N 1
ATOM 905 C CA . ILE A 1 107 ? -13.890 -0.827 32.001 1.00 84.50 107 ILE A CA 1
ATOM 906 C C . ILE A 1 107 ? -13.599 -2.208 32.593 1.00 84.50 107 ILE A C 1
ATOM 908 O O . ILE A 1 107 ? -13.421 -3.152 31.833 1.00 84.50 107 ILE A O 1
ATOM 912 N N . LEU A 1 108 ? -13.619 -2.348 33.923 1.00 89.12 108 LEU A N 1
ATOM 913 C CA . LEU A 1 108 ? -13.408 -3.640 34.588 1.00 89.12 108 LEU A CA 1
ATOM 914 C C . LEU A 1 108 ? -14.447 -4.670 34.138 1.00 89.12 108 LEU A C 1
ATOM 916 O O . LEU A 1 108 ? -14.091 -5.761 33.717 1.00 89.12 108 LEU A O 1
ATOM 920 N N . LYS A 1 109 ? -15.721 -4.274 34.085 1.00 90.88 109 LYS A N 1
ATOM 921 C CA . LYS A 1 109 ? -16.794 -5.146 33.600 1.00 90.88 109 LYS A CA 1
ATOM 922 C C . LYS A 1 109 ? -16.588 -5.595 32.146 1.00 90.88 109 LYS A C 1
ATOM 924 O O . LYS A 1 109 ? -16.918 -6.723 31.796 1.00 90.88 109 LYS A O 1
ATOM 929 N N . ALA A 1 110 ? -16.065 -4.722 31.284 1.00 87.94 110 ALA A N 1
ATOM 930 C CA . ALA A 1 110 ? -15.741 -5.079 29.904 1.00 87.94 110 ALA A CA 1
ATOM 931 C C . ALA A 1 110 ? -14.560 -6.063 29.818 1.00 87.94 110 ALA A C 1
ATOM 933 O O . ALA A 1 110 ? -14.590 -6.960 28.977 1.00 87.94 110 ALA A O 1
ATOM 934 N N . VAL A 1 111 ? -13.560 -5.924 30.696 1.00 90.12 111 VAL A N 1
ATOM 935 C CA . VAL A 1 111 ? -12.447 -6.879 30.823 1.00 90.12 111 VAL A CA 1
ATOM 936 C C . VAL A 1 111 ? -12.966 -8.243 31.274 1.00 90.12 111 VAL A C 1
ATOM 938 O O . VAL A 1 111 ? -12.671 -9.235 30.613 1.00 90.12 111 VAL A O 1
ATOM 941 N N . ASP A 1 112 ? -13.824 -8.289 32.295 1.00 92.69 112 ASP A N 1
ATOM 942 C CA . ASP A 1 112 ? -14.425 -9.538 32.781 1.00 92.69 112 ASP A CA 1
ATOM 943 C C . ASP A 1 112 ? -15.196 -10.268 31.663 1.00 92.69 112 ASP A C 1
ATOM 945 O O . ASP A 1 112 ? -15.078 -11.482 31.489 1.00 92.69 112 ASP A O 1
ATOM 949 N N . TYR A 1 113 ? -15.965 -9.531 30.850 1.00 92.00 113 TYR A N 1
ATOM 950 C CA . TYR A 1 113 ? -16.663 -10.111 29.698 1.00 92.00 113 TYR A CA 1
ATOM 951 C C . TYR A 1 113 ? -15.710 -10.633 28.623 1.00 92.00 113 TYR A C 1
ATOM 953 O O . TYR A 1 113 ? -15.990 -11.662 28.004 1.00 92.00 113 TYR A O 1
ATOM 961 N N . TYR A 1 114 ? -14.599 -9.937 28.389 1.00 92.50 114 TYR A N 1
ATOM 962 C CA . TYR A 1 114 ? -13.592 -10.369 27.429 1.00 92.50 114 TYR A CA 1
ATOM 963 C C . TYR A 1 114 ? -12.889 -11.650 27.889 1.00 92.50 114 TYR A C 1
ATOM 965 O O . TYR A 1 114 ? -12.754 -12.578 27.095 1.00 92.50 114 TYR A O 1
ATOM 973 N N . GLU A 1 115 ? -12.519 -11.751 29.166 1.00 91.62 115 GLU A N 1
ATOM 974 C CA . GLU A 1 115 ? -11.935 -12.967 29.745 1.00 91.62 115 GLU A CA 1
ATOM 975 C C . GLU A 1 115 ? -12.906 -14.150 29.686 1.00 91.62 115 GLU A C 1
ATOM 977 O O . GLU A 1 115 ? -12.526 -15.249 29.278 1.00 91.62 115 GLU A O 1
ATOM 982 N N . ALA A 1 116 ? -14.184 -13.926 30.008 1.00 89.88 116 ALA A N 1
ATOM 983 C CA . ALA A 1 116 ? -15.218 -14.948 29.881 1.00 89.88 116 ALA A CA 1
ATOM 984 C C . ALA A 1 116 ? -15.373 -15.439 28.430 1.00 89.88 116 ALA A C 1
ATOM 986 O O . ALA A 1 116 ? -15.520 -16.638 28.187 1.00 89.88 116 ALA A O 1
ATOM 987 N N . TRP A 1 117 ? -15.314 -14.532 27.452 1.00 91.81 117 TRP A N 1
ATOM 988 C CA . TRP A 1 117 ? -15.337 -14.896 26.036 1.00 91.81 117 TRP A CA 1
ATOM 989 C C . TRP A 1 117 ? -14.096 -15.699 25.623 1.00 91.81 117 TRP A C 1
ATOM 991 O O . TRP A 1 117 ? -14.232 -16.724 24.958 1.00 91.81 117 TRP A O 1
ATOM 1001 N N . LEU A 1 118 ? -12.904 -15.286 26.062 1.00 91.88 118 LEU A N 1
ATOM 1002 C CA . LEU A 1 118 ? -11.636 -15.968 25.784 1.00 91.88 118 LEU A CA 1
ATOM 1003 C C . LEU A 1 118 ? -11.622 -17.398 26.335 1.00 91.88 118 LEU A C 1
ATOM 1005 O O . LEU A 1 118 ? -11.216 -18.329 25.640 1.00 91.88 118 LEU A O 1
ATOM 1009 N N . ASN A 1 119 ? -12.117 -17.579 27.560 1.00 86.69 119 ASN A N 1
ATOM 1010 C CA . ASN A 1 119 ? -12.245 -18.892 28.185 1.00 86.69 119 ASN A CA 1
ATOM 1011 C C . ASN A 1 119 ? -13.208 -19.790 27.395 1.00 86.69 119 ASN A C 1
ATOM 1013 O O . ASN A 1 119 ? -12.843 -20.910 27.042 1.00 86.69 119 ASN A O 1
ATOM 1017 N N . ASN A 1 120 ? -14.377 -19.273 27.004 1.00 86.06 120 ASN A N 1
ATOM 1018 C CA . ASN A 1 120 ? -15.328 -20.016 26.173 1.00 86.06 120 ASN A CA 1
ATOM 1019 C C . ASN A 1 120 ? -14.759 -20.378 24.789 1.00 86.06 120 ASN A C 1
ATOM 1021 O O . ASN A 1 120 ? -14.973 -21.490 24.310 1.00 86.06 120 ASN A O 1
ATOM 1025 N N . PHE A 1 121 ? -14.012 -19.473 24.151 1.00 83.69 121 PHE A N 1
ATOM 1026 C CA . PHE A 1 121 ? -13.384 -19.716 22.848 1.00 83.69 121 PHE A CA 1
ATOM 1027 C C . PHE A 1 121 ? -12.300 -20.807 22.910 1.00 83.69 121 PHE A C 1
ATOM 1029 O O . PHE A 1 121 ? -12.201 -21.666 22.024 1.00 83.69 121 PHE A O 1
ATOM 1036 N N . ASN A 1 122 ? -11.497 -20.802 23.976 1.00 78.81 122 ASN A N 1
ATOM 1037 C CA . ASN A 1 122 ? -10.488 -21.832 24.223 1.00 78.81 122 ASN A CA 1
ATOM 1038 C C . ASN A 1 122 ? -11.136 -23.194 24.519 1.00 78.81 122 ASN A C 1
ATOM 1040 O O . ASN A 1 122 ? -10.636 -24.229 24.077 1.00 78.81 122 ASN A O 1
ATOM 1044 N N . GLU A 1 123 ? -12.272 -23.215 25.217 1.00 74.44 123 GLU A N 1
ATOM 1045 C CA . GLU A 1 123 ? -13.040 -24.438 25.459 1.00 74.44 123 GLU A CA 1
ATOM 1046 C C . GLU A 1 123 ? -13.657 -25.024 24.183 1.00 74.44 123 GLU A C 1
ATOM 1048 O O . GLU A 1 123 ? -13.655 -26.245 24.019 1.00 74.44 123 GLU A O 1
ATOM 1053 N N . THR A 1 124 ? -14.164 -24.199 23.261 1.00 62.00 124 THR A N 1
ATOM 1054 C CA . THR A 1 124 ? -14.697 -24.685 21.976 1.00 62.00 124 THR A CA 1
ATOM 1055 C C . THR A 1 124 ? -13.592 -25.198 21.053 1.00 62.00 124 THR A C 1
ATOM 1057 O O . THR A 1 124 ? -13.728 -26.286 20.500 1.00 62.00 124 THR A O 1
ATOM 1060 N N . SER A 1 125 ? -12.454 -24.499 20.976 1.00 60.78 125 SER A N 1
ATOM 1061 C CA . SER A 1 125 ? -11.303 -24.922 20.155 1.00 60.78 125 SER A CA 1
ATOM 1062 C C . SER A 1 125 ? -10.694 -26.256 20.626 1.00 60.78 125 SER A C 1
ATOM 1064 O O . SER A 1 125 ? -10.243 -27.079 19.825 1.00 60.78 125 SER A O 1
ATOM 1066 N N . ASN A 1 126 ? -10.714 -26.514 21.938 1.00 58.97 126 ASN A N 1
ATOM 1067 C CA . ASN A 1 126 ? -10.261 -27.786 22.508 1.00 58.97 126 ASN A CA 1
ATOM 1068 C C . ASN A 1 126 ? -11.261 -28.939 22.302 1.00 58.97 126 ASN A C 1
ATOM 1070 O O . ASN A 1 126 ? -10.855 -30.097 22.280 1.00 58.97 126 ASN A O 1
ATOM 1074 N N . LYS A 1 127 ? -12.561 -28.662 22.137 1.00 58.34 127 LYS A N 1
ATOM 1075 C CA . LYS A 1 127 ? -13.574 -29.699 21.860 1.00 58.34 127 LYS A CA 1
ATOM 1076 C C . LYS A 1 127 ? -13.525 -30.181 20.407 1.00 58.34 127 LYS A C 1
ATOM 1078 O O . LYS A 1 127 ? -13.639 -31.380 20.168 1.00 58.34 127 LYS A O 1
ATOM 1083 N N . GLU A 1 128 ? -13.288 -29.282 19.454 1.00 56.91 128 GLU A N 1
ATOM 1084 C CA . GLU A 1 128 ? -13.163 -29.624 18.026 1.00 56.91 128 GLU A CA 1
ATOM 1085 C C . GLU A 1 128 ? -11.923 -30.494 17.748 1.00 56.91 128 GLU A C 1
ATOM 1087 O O . GLU A 1 128 ? -12.004 -31.510 17.064 1.00 56.91 128 GLU A O 1
ATOM 1092 N N . THR A 1 129 ? -10.793 -30.193 18.394 1.00 53.25 129 THR A N 1
ATOM 1093 C CA . THR A 1 129 ? -9.543 -30.966 18.247 1.00 53.25 129 THR A CA 1
ATOM 1094 C C . THR A 1 129 ? -9.580 -32.379 18.844 1.00 53.25 129 THR A C 1
ATOM 1096 O O . THR A 1 129 ? -8.738 -33.210 18.492 1.00 53.25 129 THR A O 1
ATOM 1099 N N . ILE A 1 130 ? -10.531 -32.669 19.738 1.00 53.62 130 ILE A N 1
ATOM 1100 C CA . ILE A 1 130 ? -10.757 -34.011 20.298 1.00 53.62 130 ILE A CA 1
ATOM 1101 C C . ILE A 1 130 ? -11.753 -34.798 19.431 1.00 53.62 130 ILE A C 1
ATOM 1103 O O . ILE A 1 130 ? -11.586 -36.005 19.273 1.00 53.62 130 ILE A O 1
ATOM 1107 N N . SER A 1 131 ? -12.733 -34.124 18.817 1.00 47.62 131 SER A N 1
ATOM 1108 C CA . SER A 1 131 ? -13.703 -34.743 17.902 1.00 47.62 131 SER A CA 1
ATOM 1109 C C . SER A 1 131 ? -13.075 -35.225 16.592 1.00 47.62 131 SER A C 1
ATOM 1111 O O . SER A 1 131 ? -13.503 -36.245 16.070 1.00 47.62 131 SER A O 1
ATOM 1113 N N . ASP A 1 132 ? -12.052 -34.540 16.077 1.00 49.88 132 ASP A N 1
ATOM 1114 C CA . ASP A 1 132 ? -11.358 -34.939 14.838 1.00 49.88 132 ASP A CA 1
ATOM 1115 C C . ASP A 1 132 ? -10.323 -36.069 15.045 1.00 49.88 132 ASP A C 1
ATOM 1117 O O . ASP A 1 132 ? -9.677 -36.517 14.095 1.00 49.88 132 ASP A O 1
ATOM 1121 N N . LYS A 1 133 ? -10.127 -36.521 16.292 1.00 49.38 133 LYS A N 1
ATOM 1122 C CA . LYS A 1 133 ? -9.199 -37.607 16.667 1.00 49.38 133 LYS A CA 1
ATOM 1123 C C . LYS A 1 133 ? -9.894 -38.874 17.182 1.00 49.38 133 LYS A C 1
ATOM 1125 O O . LYS A 1 133 ? -9.185 -39.833 17.498 1.00 49.38 133 LYS A O 1
ATOM 1130 N N . ALA A 1 134 ? -11.220 -38.867 17.299 1.00 43.66 134 ALA A N 1
ATOM 1131 C CA . ALA A 1 134 ? -12.040 -40.020 17.673 1.00 43.66 134 ALA A CA 1
ATOM 1132 C C . ALA A 1 134 ? -12.652 -40.662 16.422 1.00 43.66 134 ALA A C 1
ATOM 1134 O O . ALA A 1 134 ? -12.707 -41.912 16.386 1.00 43.66 134 ALA A O 1
#

Secondary structure (DSSP, 8-state):
--------------------GGG-TT--SHHHHHHHHHHHHHHHTHHHHHHSSPP----HHHHHHHHHHHHHHHHHHHHHHHHHHHHHS--GGGSGGG--TTTHHHHHHHHHHHHHHHHHHHHHHHHHHHHTT-